Protein AF-A0A2X1PNU8-F1 (afdb_monomer_lite)

Foldseek 3Di:
DDALPDAEEQEDAALAPPVSLVCLVVCVVRNHAYEYEYQDCPHSNNVSHPHYDHDDD

Structure (mmCIF, N/CA/C/O backbone):
data_AF-A0A2X1PNU8-F1
#
_entry.id   AF-A0A2X1PNU8-F1
#
loop_
_atom_site.group_PDB
_atom_site.id
_atom_site.type_symbol
_atom_site.label_atom_id
_atom_site.label_alt_id
_atom_site.label_comp_id
_atom_site.label_asym_id
_atom_site.label_entity_id
_atom_site.label_seq_id
_atom_site.pdbx_PDB_ins_code
_atom_site.Cartn_x
_atom_site.Cartn_y
_atom_site.Cartn_z
_atom_site.occupancy
_atom_site.B_iso_or_equiv
_atom_site.auth_seq_id
_atom_site.auth_comp_id
_atom_site.auth_asym_id
_atom_site.auth_atom_id
_atom_site.pdbx_PDB_model_num
ATOM 1 N N . MET A 1 1 ? -12.246 15.574 7.197 1.00 84.00 1 MET A N 1
ATOM 2 C CA . MET A 1 1 ? -11.455 14.504 7.848 1.00 84.00 1 MET A CA 1
ATOM 3 C C . MET A 1 1 ? -12.005 13.168 7.397 1.00 84.00 1 MET A C 1
ATOM 5 O O . MET A 1 1 ? -13.222 13.073 7.276 1.00 84.00 1 MET A O 1
ATOM 9 N N . LEU A 1 2 ? -11.131 12.191 7.139 1.00 92.06 2 LEU A N 1
ATOM 10 C CA . LEU A 1 2 ? -11.533 10.824 6.800 1.00 92.06 2 LEU A CA 1
ATOM 11 C C . LEU A 1 2 ? -12.210 10.171 8.007 1.00 92.06 2 LEU A C 1
ATOM 13 O O . LEU A 1 2 ? -11.766 10.339 9.143 1.00 92.06 2 LEU A O 1
ATOM 17 N N . LYS A 1 3 ? -13.296 9.452 7.751 1.00 95.50 3 LYS A N 1
ATOM 18 C CA . LYS A 1 3 ? -14.017 8.633 8.722 1.00 95.50 3 LYS A CA 1
ATOM 19 C C . LYS A 1 3 ? -13.693 7.162 8.467 1.00 95.50 3 LYS A C 1
ATOM 21 O O . LYS A 1 3 ? -13.431 6.812 7.321 1.00 95.50 3 LYS A O 1
ATOM 26 N N . PRO A 1 4 ? -13.814 6.275 9.467 1.00 95.25 4 PRO A N 1
ATOM 27 C CA . PRO A 1 4 ? -13.587 4.838 9.273 1.00 95.25 4 PRO A CA 1
ATOM 28 C C . PRO A 1 4 ? -14.456 4.194 8.177 1.00 95.25 4 PRO A C 1
ATOM 30 O O . PRO A 1 4 ? -14.084 3.171 7.615 1.00 95.25 4 PRO A O 1
ATOM 33 N N . ILE A 1 5 ? -15.615 4.790 7.865 1.00 96.62 5 ILE A N 1
ATOM 34 C CA . ILE A 1 5 ? -16.520 4.318 6.804 1.00 96.62 5 ILE A CA 1
ATOM 35 C C . ILE A 1 5 ? -16.023 4.652 5.389 1.00 96.62 5 ILE A C 1
ATOM 37 O O . ILE A 1 5 ? -16.501 4.068 4.419 1.00 96.62 5 ILE A O 1
ATOM 41 N N . ASP A 1 6 ? -15.073 5.580 5.258 1.00 97.69 6 ASP A N 1
ATOM 42 C CA . ASP A 1 6 ? -14.555 5.984 3.958 1.00 97.69 6 ASP A CA 1
ATOM 43 C C . ASP A 1 6 ? -13.608 4.908 3.406 1.00 97.69 6 ASP A C 1
ATOM 45 O O . ASP A 1 6 ? -12.795 4.319 4.130 1.00 97.69 6 ASP A O 1
ATOM 49 N N . ILE A 1 7 ? -13.690 4.679 2.096 1.00 97.12 7 ILE A N 1
ATOM 50 C CA . ILE A 1 7 ? -12.801 3.775 1.364 1.00 97.12 7 ILE A CA 1
ATOM 51 C C . ILE A 1 7 ? -11.766 4.617 0.627 1.00 97.12 7 ILE A C 1
ATOM 53 O O . ILE A 1 7 ? -12.113 5.571 -0.068 1.00 97.12 7 ILE A O 1
ATOM 57 N N . VAL A 1 8 ? -10.494 4.247 0.753 1.00 97.88 8 VAL A N 1
ATOM 58 C CA . VAL A 1 8 ? -9.383 4.959 0.119 1.00 97.88 8 VAL A CA 1
ATOM 59 C C . VAL A 1 8 ? -8.791 4.107 -0.993 1.00 97.88 8 VAL A C 1
ATOM 61 O O . VAL A 1 8 ? -8.367 2.975 -0.771 1.00 97.88 8 VAL A O 1
ATOM 64 N N . MET A 1 9 ? -8.743 4.665 -2.201 1.00 97.69 9 MET A N 1
ATOM 65 C CA . MET A 1 9 ? -8.080 4.047 -3.344 1.00 97.69 9 MET A CA 1
ATOM 66 C C . MET A 1 9 ? -6.704 4.676 -3.538 1.00 97.69 9 MET A C 1
ATOM 68 O O . MET A 1 9 ? -6.588 5.885 -3.730 1.00 97.69 9 MET A O 1
ATOM 72 N N . LEU A 1 10 ? -5.666 3.849 -3.505 1.00 97.25 10 LEU A N 1
ATOM 73 C CA . LEU A 1 10 ? -4.290 4.258 -3.755 1.00 97.25 10 LEU A CA 1
ATOM 74 C C . LEU A 1 10 ? -3.840 3.687 -5.097 1.00 97.25 10 LEU A C 1
ATOM 76 O O . LEU A 1 10 ? -3.931 2.480 -5.329 1.00 97.25 10 LEU A O 1
ATOM 80 N N . ILE A 1 11 ? -3.348 4.560 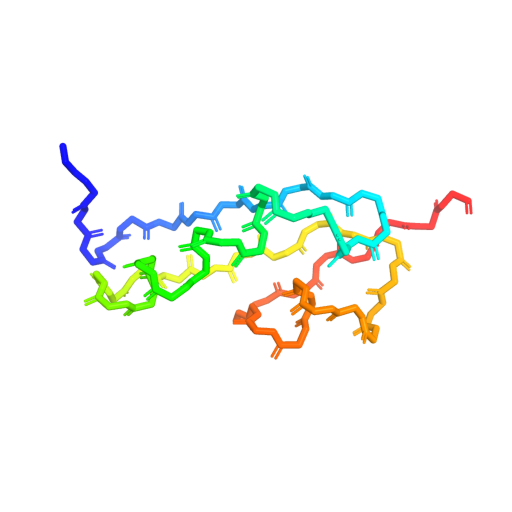-5.974 1.00 96.06 11 ILE A N 1
ATOM 81 C CA . ILE A 1 11 ? -2.912 4.203 -7.324 1.00 96.06 11 ILE A CA 1
ATOM 82 C C . ILE A 1 11 ? -1.408 4.447 -7.426 1.00 96.06 11 ILE A C 1
ATOM 84 O O . ILE A 1 11 ? -0.938 5.567 -7.248 1.00 96.06 11 ILE A O 1
ATOM 88 N N . SER A 1 12 ? -0.649 3.395 -7.715 1.00 95.81 12 SER A N 1
ATOM 89 C CA . SER A 1 12 ? 0.786 3.478 -8.000 1.00 95.81 12 SER A CA 1
ATOM 90 C C . SER A 1 12 ? 1.168 2.337 -8.928 1.00 95.81 12 SER A C 1
ATOM 92 O O . SER A 1 12 ? 0.876 1.178 -8.639 1.00 95.81 12 SER A O 1
ATOM 94 N N . TYR A 1 13 ? 1.840 2.650 -10.038 1.00 95.00 13 TYR A N 1
ATOM 95 C CA . TYR A 1 13 ? 2.237 1.637 -11.014 1.00 95.00 13 TYR A CA 1
ATOM 96 C C . TYR A 1 13 ? 3.101 0.542 -10.377 1.00 95.00 13 TYR A C 1
ATOM 98 O O . TYR A 1 13 ? 2.677 -0.609 -10.347 1.00 95.00 13 TYR A O 1
ATOM 106 N N . SER A 1 14 ? 4.247 0.894 -9.785 1.00 95.56 14 SER A N 1
ATOM 107 C CA . SER A 1 14 ? 5.128 -0.076 -9.115 1.00 95.56 14 SER A CA 1
ATOM 108 C C . SER A 1 14 ? 4.594 -0.557 -7.764 1.00 95.56 14 SER A C 1
ATOM 110 O O . SER A 1 14 ? 4.980 -1.635 -7.320 1.00 95.56 14 SER A O 1
ATOM 112 N N . GLY A 1 15 ? 3.750 0.248 -7.104 1.00 96.81 15 GLY A N 1
ATOM 113 C CA . GLY A 1 15 ? 3.331 0.039 -5.716 1.00 96.81 15 GLY A CA 1
ATOM 114 C C . GLY A 1 15 ? 4.442 0.284 -4.684 1.00 96.81 15 GLY A C 1
ATOM 115 O O . GLY A 1 15 ? 4.287 -0.077 -3.520 1.00 96.81 15 GLY A O 1
ATOM 116 N N . GLU A 1 16 ? 5.548 0.906 -5.109 1.00 97.69 16 GLU A N 1
ATOM 117 C CA . GLU A 1 16 ? 6.718 1.239 -4.280 1.00 97.69 16 GLU A CA 1
ATOM 118 C C . GLU A 1 16 ? 6.942 2.753 -4.146 1.00 97.69 16 GLU A C 1
ATOM 120 O O . GLU A 1 16 ? 7.992 3.197 -3.701 1.00 97.69 16 GLU A O 1
ATOM 125 N N . THR A 1 17 ? 5.977 3.577 -4.561 1.00 96.81 17 THR A N 1
ATOM 126 C CA . THR A 1 17 ? 6.098 5.037 -4.454 1.00 96.81 17 THR A CA 1
ATOM 127 C C . THR A 1 17 ? 6.098 5.467 -2.984 1.00 96.81 17 THR A C 1
ATOM 129 O O . THR A 1 17 ? 5.087 5.307 -2.299 1.00 96.81 17 THR A O 1
ATOM 132 N N . ASP A 1 18 ? 7.202 6.058 -2.521 1.00 96.44 18 ASP A N 1
ATOM 133 C CA . ASP A 1 18 ? 7.422 6.442 -1.118 1.00 96.44 18 ASP A CA 1
ATOM 134 C C . ASP A 1 18 ? 6.268 7.235 -0.503 1.00 96.44 18 ASP A C 1
ATOM 136 O O . ASP A 1 18 ? 5.774 6.878 0.566 1.00 96.44 18 ASP A O 1
ATOM 140 N N . ASP A 1 19 ? 5.809 8.293 -1.169 1.00 95.69 19 ASP A N 1
ATOM 141 C CA . ASP A 1 19 ? 4.761 9.156 -0.615 1.00 95.69 19 ASP A CA 1
ATOM 142 C C . ASP A 1 19 ? 3.414 8.436 -0.505 1.00 95.69 19 ASP A C 1
ATOM 144 O O . ASP A 1 19 ? 2.670 8.670 0.443 1.00 95.69 19 ASP A O 1
ATOM 148 N N . VAL A 1 20 ? 3.128 7.491 -1.406 1.00 96.56 20 VAL A N 1
ATOM 149 C CA . VAL A 1 20 ? 1.940 6.629 -1.312 1.00 96.56 20 VAL A CA 1
ATOM 150 C C . VAL A 1 20 ? 2.085 5.665 -0.135 1.00 96.56 20 VAL A C 1
ATOM 152 O O . VAL A 1 20 ? 1.171 5.534 0.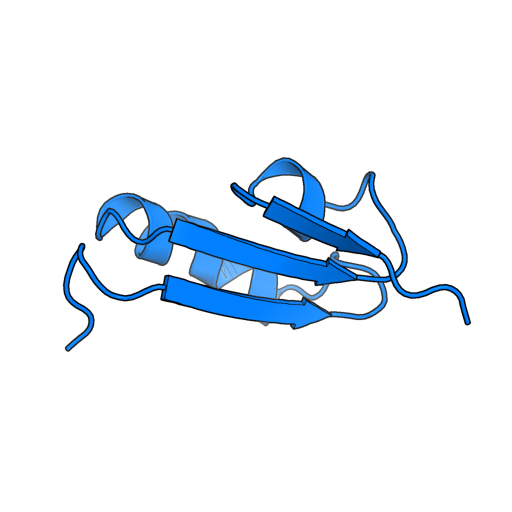680 1.00 96.56 20 VAL A O 1
ATOM 155 N N . ASN A 1 21 ? 3.248 5.026 -0.002 1.00 97.75 21 ASN A N 1
ATOM 156 C CA . ASN A 1 21 ? 3.508 4.043 1.047 1.00 97.75 21 ASN A CA 1
ATOM 157 C C . ASN A 1 21 ? 3.506 4.661 2.453 1.00 97.75 21 ASN A C 1
ATOM 159 O O . ASN 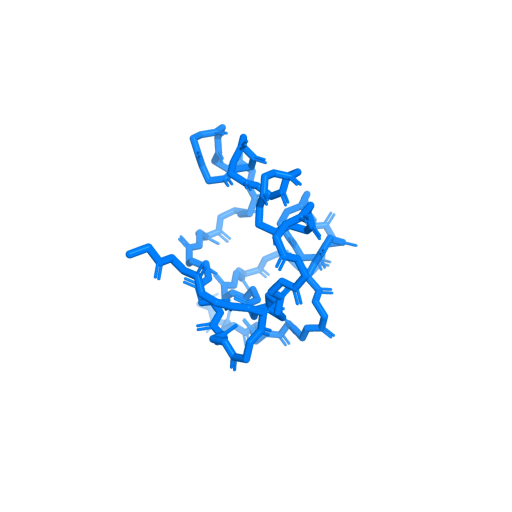A 1 21 ? 3.018 4.036 3.395 1.00 97.75 21 ASN A O 1
ATOM 163 N N . LYS A 1 22 ? 3.965 5.909 2.601 1.00 97.81 22 LYS A N 1
ATOM 164 C CA . LYS A 1 22 ? 3.936 6.648 3.876 1.00 97.81 22 LYS A CA 1
ATOM 165 C C . LYS A 1 22 ? 2.520 6.941 4.385 1.00 97.81 22 LYS A C 1
ATOM 167 O O . LYS A 1 22 ? 2.349 7.139 5.585 1.00 97.81 22 LYS A O 1
ATOM 172 N N . LEU A 1 23 ? 1.503 6.953 3.518 1.00 97.38 23 LEU A N 1
ATOM 173 C CA . LEU A 1 23 ? 0.109 7.175 3.927 1.00 97.38 23 LEU A CA 1
ATOM 174 C C . LEU A 1 23 ? -0.536 5.925 4.535 1.00 97.38 23 LEU A C 1
ATOM 176 O O . LEU A 1 23 ? -1.446 6.042 5.356 1.00 97.38 23 LEU A O 1
ATOM 180 N N . ILE A 1 24 ? -0.062 4.733 4.160 1.00 97.75 24 ILE A N 1
ATOM 181 C CA . ILE A 1 24 ? -0.670 3.448 4.531 1.00 97.75 24 ILE A CA 1
ATOM 182 C C . ILE A 1 24 ? -0.844 3.298 6.055 1.00 97.75 24 ILE A C 1
ATOM 184 O O . ILE A 1 24 ? -1.952 2.947 6.471 1.00 97.75 24 ILE A O 1
ATOM 188 N N . PRO A 1 25 ? 0.164 3.576 6.911 1.00 97.38 25 PRO A N 1
ATOM 189 C CA . PRO A 1 25 ? 0.006 3.439 8.358 1.00 97.38 25 PRO A CA 1
ATOM 190 C C . PRO A 1 25 ? -1.090 4.350 8.917 1.00 97.38 25 PRO A C 1
ATOM 192 O O . PRO A 1 25 ? -1.927 3.901 9.694 1.00 97.38 25 PRO A O 1
ATOM 195 N N . SER A 1 26 ? -1.136 5.610 8.481 1.00 96.88 26 SER A N 1
ATOM 196 C CA . SER A 1 26 ? -2.135 6.581 8.943 1.00 96.88 26 SER A CA 1
ATOM 197 C C . SER A 1 26 ? -3.553 6.182 8.537 1.00 96.88 26 SER A C 1
ATOM 199 O O . SER A 1 26 ? -4.460 6.220 9.362 1.00 96.88 26 SER A O 1
ATOM 201 N N . LEU A 1 27 ? -3.743 5.734 7.292 1.00 97.31 27 LEU A N 1
ATOM 202 C CA . LEU A 1 27 ? -5.043 5.272 6.795 1.00 97.31 27 LEU A CA 1
ATOM 203 C C . LEU A 1 27 ? -5.537 4.028 7.547 1.00 97.31 27 LEU A C 1
ATOM 205 O O . LEU A 1 27 ? -6.714 3.938 7.893 1.00 97.31 27 LEU A O 1
ATOM 209 N N . LYS A 1 28 ? -4.628 3.101 7.871 1.00 95.56 28 LYS A N 1
ATOM 210 C CA . LYS A 1 28 ? -4.944 1.945 8.721 1.00 95.56 28 LYS A CA 1
ATOM 211 C C . LYS A 1 28 ? -5.301 2.357 10.145 1.00 95.56 28 LYS A C 1
ATOM 213 O O . LYS A 1 28 ? -6.269 1.837 10.690 1.00 95.56 28 LYS A O 1
ATOM 218 N N . ASN A 1 29 ? -4.575 3.313 10.723 1.00 96.44 29 ASN A N 1
ATOM 219 C CA . ASN A 1 29 ? -4.864 3.841 12.060 1.00 96.44 29 ASN A CA 1
ATOM 220 C C . ASN A 1 29 ? -6.233 4.534 12.128 1.00 96.44 29 ASN A C 1
ATOM 222 O O . ASN A 1 29 ? -6.890 4.490 13.163 1.00 96.44 29 ASN A O 1
ATOM 226 N N . PHE A 1 30 ? -6.690 5.134 11.027 1.00 96.75 30 PHE A N 1
ATOM 227 C CA . PHE A 1 30 ? -8.037 5.698 10.910 1.00 96.75 30 PHE A CA 1
ATOM 228 C C . PHE A 1 30 ? -9.135 4.646 10.683 1.00 96.75 30 PHE A C 1
ATOM 230 O O . PHE A 1 30 ? -10.318 4.984 10.709 1.00 96.75 30 PHE A O 1
ATOM 237 N N . GLY A 1 31 ? -8.774 3.374 10.490 1.00 96.62 31 GLY A N 1
ATOM 238 C CA . GLY A 1 31 ? -9.715 2.280 10.253 1.00 96.62 31 GLY A CA 1
ATOM 239 C C . GLY A 1 31 ? -10.261 2.224 8.825 1.00 96.62 31 GLY A C 1
ATOM 240 O O . GLY A 1 31 ? -11.238 1.519 8.582 1.00 96.62 31 GLY A O 1
ATOM 241 N N . ASN A 1 32 ? -9.652 2.952 7.883 1.00 98.06 32 ASN A N 1
ATOM 242 C CA . ASN A 1 32 ? -10.098 2.983 6.495 1.00 98.06 32 ASN A CA 1
ATOM 243 C C . ASN A 1 32 ? -9.769 1.682 5.764 1.00 98.06 32 ASN A C 1
ATOM 245 O O . ASN A 1 32 ? -8.689 1.110 5.927 1.00 98.06 32 ASN A O 1
ATOM 249 N N . LYS A 1 33 ? -10.678 1.269 4.877 1.00 98.25 33 LYS A N 1
ATOM 250 C CA . LYS A 1 33 ? -10.407 0.212 3.900 1.00 98.25 33 LYS A CA 1
ATOM 251 C C . LYS A 1 33 ? -9.585 0.760 2.743 1.00 98.25 33 LYS A C 1
ATOM 253 O O . LYS A 1 33 ? -9.912 1.814 2.198 1.00 98.25 33 LYS A O 1
ATOM 258 N N . ILE A 1 34 ? -8.538 0.034 2.361 1.00 98.31 34 ILE A N 1
ATOM 259 C CA . ILE A 1 34 ? -7.608 0.431 1.303 1.00 98.31 34 ILE A CA 1
ATOM 260 C C . ILE A 1 34 ? -7.801 -0.467 0.079 1.00 98.31 34 ILE A C 1
ATOM 262 O O . ILE A 1 34 ? -7.711 -1.692 0.170 1.00 98.31 34 ILE A O 1
ATOM 266 N N . ILE A 1 35 ? -8.007 0.154 -1.082 1.00 98.25 35 ILE A N 1
ATOM 267 C CA . ILE A 1 35 ? -7.960 -0.498 -2.394 1.00 98.25 35 ILE A CA 1
ATOM 268 C C . ILE A 1 35 ? -6.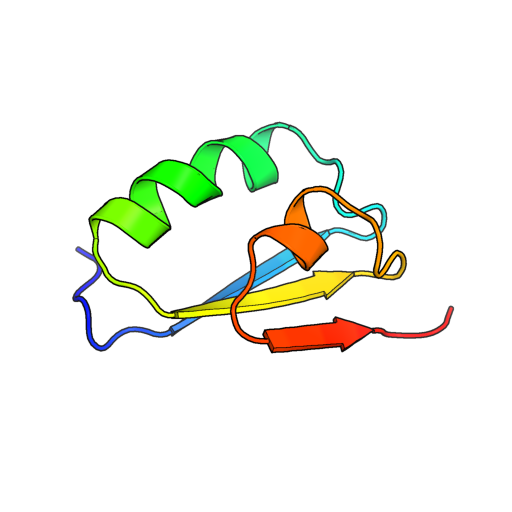657 -0.089 -3.085 1.00 98.25 35 ILE A C 1
ATOM 270 O O . ILE A 1 35 ? -6.442 1.090 -3.362 1.00 98.25 35 ILE A O 1
ATOM 274 N N . ALA A 1 36 ? -5.796 -1.057 -3.388 1.00 97.88 36 ALA A N 1
ATOM 275 C CA . ALA A 1 36 ? -4.589 -0.845 -4.177 1.00 97.88 36 ALA A CA 1
ATOM 276 C C . ALA A 1 36 ? -4.870 -1.026 -5.668 1.00 97.88 36 ALA A C 1
ATOM 278 O O . ALA A 1 36 ? -5.415 -2.048 -6.081 1.00 97.88 36 ALA A O 1
ATOM 279 N N . VAL A 1 37 ? -4.420 -0.073 -6.480 1.00 97.12 37 VAL A N 1
ATOM 280 C CA . VAL A 1 37 ? -4.416 -0.165 -7.942 1.00 97.12 37 VAL A CA 1
ATOM 281 C C . VAL A 1 37 ? -2.967 -0.092 -8.420 1.00 97.12 37 VAL A C 1
ATOM 283 O O . VAL A 1 37 ? -2.345 0.971 -8.406 1.00 97.12 37 VAL A O 1
ATOM 286 N N . THR A 1 38 ? -2.403 -1.242 -8.791 1.00 96.31 38 THR A N 1
ATOM 287 C CA . THR A 1 38 ? -0.966 -1.392 -9.089 1.00 96.31 38 THR A CA 1
ATOM 288 C C . THR A 1 38 ? -0.699 -2.535 -10.066 1.00 96.31 38 THR A C 1
ATOM 290 O O . THR A 1 38 ? -1.463 -3.499 -10.113 1.00 96.31 38 THR A O 1
ATOM 293 N N . SER A 1 39 ? 0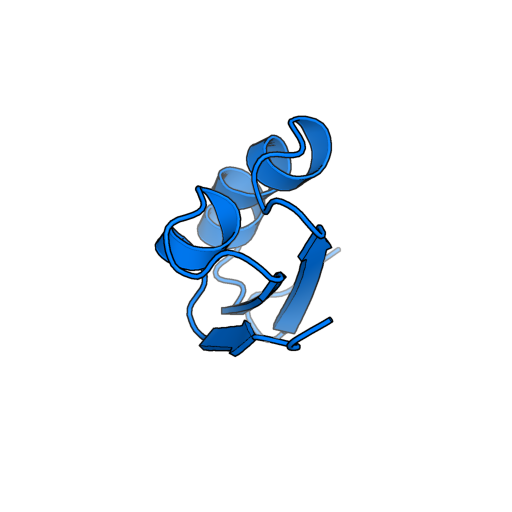.386 -2.463 -10.844 1.00 95.69 39 SER A N 1
ATOM 294 C CA . SER A 1 39 ? 0.775 -3.544 -11.764 1.00 95.69 39 SER A CA 1
ATOM 295 C C . SER A 1 39 ? 1.479 -4.702 -11.041 1.00 95.69 39 SER A C 1
ATOM 297 O O . SER A 1 39 ? 1.454 -5.842 -11.520 1.00 95.69 39 SER A O 1
ATOM 299 N N . ASN A 1 40 ? 2.046 -4.443 -9.856 1.00 95.12 40 ASN A N 1
ATOM 300 C CA . ASN A 1 40 ? 2.798 -5.409 -9.061 1.00 95.12 40 ASN A CA 1
ATOM 301 C C . ASN A 1 40 ? 2.016 -5.864 -7.814 1.00 95.12 40 ASN A C 1
ATOM 303 O O . ASN A 1 40 ? 1.947 -5.158 -6.807 1.00 95.12 40 ASN A O 1
ATOM 307 N N . LYS A 1 41 ? 1.488 -7.097 -7.841 1.00 94.62 41 LYS A N 1
ATOM 308 C CA . LYS A 1 41 ? 0.763 -7.710 -6.706 1.00 94.62 41 LYS A CA 1
ATOM 309 C C . LYS A 1 41 ? 1.633 -7.980 -5.472 1.00 94.62 41 LYS A C 1
ATOM 311 O O . LYS A 1 41 ? 1.087 -8.180 -4.394 1.00 94.62 41 LYS A O 1
ATOM 316 N N . ASN A 1 42 ? 2.956 -7.985 -5.624 1.00 96.12 42 ASN A N 1
ATOM 317 C CA . ASN A 1 42 ? 3.898 -8.218 -4.528 1.00 96.12 42 ASN A CA 1
ATOM 318 C C . ASN A 1 42 ? 4.456 -6.917 -3.938 1.00 96.12 42 ASN A C 1
ATOM 320 O O . ASN A 1 42 ? 5.320 -6.974 -3.065 1.00 96.12 42 ASN A O 1
ATOM 324 N N . SER A 1 43 ? 3.983 -5.765 -4.416 1.00 97.19 43 SER A N 1
ATOM 325 C CA . SER A 1 43 ? 4.465 -4.463 -3.972 1.00 97.19 43 SER A CA 1
ATOM 326 C C . SER A 1 43 ? 4.076 -4.140 -2.532 1.00 97.19 43 SER A C 1
ATOM 328 O O . SER A 1 43 ? 3.118 -4.705 -1.989 1.00 97.19 43 SER A O 1
ATOM 330 N N . THR A 1 44 ? 4.777 -3.187 -1.920 1.00 98.19 44 THR A N 1
ATOM 331 C CA . THR A 1 44 ? 4.441 -2.656 -0.594 1.00 98.19 44 THR A CA 1
ATOM 332 C C . THR A 1 44 ? 2.982 -2.211 -0.530 1.00 98.19 44 THR A C 1
ATOM 334 O O . THR A 1 44 ? 2.268 -2.616 0.390 1.00 98.19 44 THR A O 1
ATOM 337 N N . LEU A 1 45 ? 2.502 -1.462 -1.527 1.00 97.94 45 LEU A N 1
ATOM 338 C CA . LEU A 1 45 ? 1.105 -1.041 -1.595 1.00 97.94 45 LEU A CA 1
ATOM 339 C C . LEU A 1 45 ? 0.136 -2.237 -1.642 1.00 97.94 45 LEU A C 1
ATOM 341 O O . LEU A 1 45 ? -0.801 -2.299 -0.845 1.00 97.94 45 LEU A O 1
ATOM 345 N N . ALA A 1 46 ? 0.366 -3.205 -2.536 1.00 97.69 46 ALA A N 1
ATOM 346 C CA . ALA A 1 46 ? -0.521 -4.362 -2.688 1.00 97.69 46 ALA A CA 1
ATOM 347 C C . ALA A 1 46 ? -0.585 -5.224 -1.418 1.00 97.69 46 ALA A C 1
ATOM 349 O O . ALA A 1 46 ? -1.664 -5.655 -1.022 1.00 97.69 46 ALA A O 1
ATOM 350 N N . ARG A 1 47 ? 0.556 -5.438 -0.750 1.00 97.69 47 ARG A N 1
ATOM 351 C CA . ARG A 1 47 ? 0.651 -6.259 0.468 1.00 97.69 47 ARG A CA 1
ATOM 352 C C . ARG A 1 47 ? -0.080 -5.665 1.669 1.00 97.69 47 ARG A C 1
ATOM 354 O O . ARG A 1 47 ? -0.412 -6.402 2.593 1.00 97.69 47 ARG A O 1
ATOM 361 N N . HIS A 1 48 ? -0.296 -4.351 1.688 1.00 97.75 48 HIS A N 1
ATOM 362 C CA . HIS A 1 48 ? -0.944 -3.675 2.808 1.00 97.75 48 HIS A CA 1
ATOM 363 C C . HIS A 1 48 ? -2.399 -3.276 2.537 1.00 97.75 48 HIS A C 1
ATOM 365 O O . HIS A 1 48 ? -3.049 -2.827 3.482 1.00 97.75 48 HIS A O 1
ATOM 371 N N . ALA A 1 49 ? -2.904 -3.435 1.315 1.00 97.69 49 ALA A N 1
ATOM 372 C CA . ALA A 1 49 ? -4.287 -3.130 0.965 1.00 97.69 49 ALA A CA 1
ATOM 373 C C . ALA A 1 49 ? -5.256 -4.267 1.330 1.00 97.69 49 ALA A C 1
ATOM 375 O O . ALA A 1 49 ? -4.870 -5.432 1.379 1.00 97.69 49 ALA A O 1
ATOM 376 N N . ASP A 1 50 ? -6.527 -3.926 1.558 1.00 98.06 50 ASP A N 1
ATOM 377 C CA . ASP A 1 50 ? -7.601 -4.907 1.763 1.00 98.06 50 ASP A CA 1
ATOM 378 C C . ASP A 1 50 ? -8.012 -5.566 0.439 1.00 98.06 50 ASP A C 1
ATOM 380 O O . ASP A 1 50 ? -8.338 -6.751 0.398 1.00 98.06 50 ASP A O 1
ATOM 384 N N . TYR A 1 51 ? -7.978 -4.796 -0.652 1.00 97.62 51 TYR A N 1
ATOM 385 C CA . TYR A 1 51 ? -8.295 -5.263 -1.999 1.00 97.62 51 TYR A CA 1
ATOM 386 C C . TYR A 1 51 ? -7.228 -4.803 -2.987 1.00 97.62 51 TYR A C 1
ATOM 388 O O . TYR A 1 51 ? -6.736 -3.678 -2.902 1.00 97.62 51 TYR A O 1
ATOM 396 N N . VAL A 1 52 ? -6.902 -5.652 -3.962 1.00 97.31 52 VAL A N 1
ATOM 397 C CA . VAL A 1 52 ? -5.909 -5.346 -4.999 1.00 97.31 52 VAL A CA 1
ATOM 398 C C . VAL A 1 52 ? -6.546 -5.466 -6.379 1.00 97.31 52 VAL A C 1
ATOM 400 O O . VAL A 1 52 ? -6.916 -6.558 -6.811 1.00 97.31 52 VAL A O 1
ATOM 403 N N . SER A 1 53 ? -6.620 -4.344 -7.090 1.00 94.56 53 SER A N 1
ATOM 404 C CA . SER A 1 53 ? -6.952 -4.278 -8.510 1.00 94.56 53 SER A CA 1
ATOM 405 C C . SER A 1 53 ? -5.659 -4.204 -9.318 1.00 94.56 53 SER A C 1
ATOM 407 O O . SER A 1 53 ? -4.985 -3.172 -9.368 1.00 94.56 53 SER A O 1
ATOM 409 N N . ARG A 1 54 ? -5.282 -5.328 -9.933 1.00 88.00 54 ARG A N 1
ATOM 410 C CA . ARG A 1 54 ? -4.150 -5.360 -10.862 1.00 88.00 54 ARG A CA 1
ATOM 411 C C . ARG A 1 54 ? -4.642 -4.990 -12.251 1.00 88.00 54 ARG A C 1
ATOM 413 O O . ARG A 1 54 ? -5.467 -5.711 -12.805 1.00 88.00 54 ARG A O 1
ATOM 420 N N . TYR A 1 55 ? -4.075 -3.943 -12.831 1.00 81.38 55 TYR A N 1
ATOM 421 C CA . TYR A 1 55 ? -4.168 -3.714 -14.267 1.00 81.38 55 TYR A CA 1
ATOM 422 C C . TYR A 1 55 ? -2.908 -4.272 -14.938 1.00 81.38 55 TYR A C 1
ATOM 424 O O . TYR A 1 55 ? -1.793 -4.086 -14.447 1.00 81.38 55 TYR A O 1
ATOM 432 N N . ASN A 1 56 ? -3.101 -5.027 -16.019 1.00 70.12 56 ASN A N 1
ATOM 433 C CA . ASN A 1 56 ? -2.015 -5.432 -16.902 1.00 70.12 56 ASN A CA 1
ATOM 434 C C . ASN A 1 56 ? -1.820 -4.298 -17.915 1.00 70.12 56 ASN A C 1
ATOM 436 O O . ASN A 1 56 ? -2.745 -4.004 -18.672 1.00 70.12 56 ASN A O 1
ATOM 440 N N . CYS A 1 57 ? -0.651 -3.663 -17.893 1.00 54.81 57 CYS A N 1
ATOM 441 C CA . CYS A 1 57 ? -0.095 -2.998 -19.068 1.00 54.81 57 CYS A CA 1
ATOM 442 C C . CYS A 1 57 ? 0.910 -3.955 -19.704 1.00 54.81 57 CYS A C 1
ATOM 444 O O . CYS A 1 57 ? 1.607 -4.649 -18.925 1.00 54.81 57 CYS A O 1
#

Radius of gyration: 10.7 Å; chains: 1; bounding box: 24×23×31 Å

Secondary structure (DSSP, 8-state):
---TT-EEEEE-SSS--HHHHHHHHHHHHTT-EEEEE-S-TTSHHHHH-SEEEPPP-

pLDDT: mean 94.96, std 7.06, range [54.81, 98.31]

InterPro domains:
  IPR001347 SIS domain [PF01380] (1-53)
  IPR001347 SIS domain [PS51464] (1-57)
  IPR046348 SIS domain superfamily [SSF53697] (1-54)

Organism: Haemophilus influenzae (NCBI:txid727)

Sequence (57 aa):
MLKPIDIVMLISYSGETDDVNKLIPSLKNFGNKIIAVTSNKNSTLARHADYVSRYNC

=== Feature glossary ===
Key to the feature types in this record:

— What the protein is —

Primary structure: the covalent order of the twenty standard amino acids along the backbone. Two proteins with the same sequence will (almost always) fold to the same structure; two with 30% identity often share a fold but not the details.

Database cross-references. InterPro integrates a dozen domain/family signature databases into unified entries with residue-range hits. GO terms attach function/process/location labels with evidence codes. CATH codes position the fold in a four-level structural taxonomy. Organism is the NCBI-taxonomy species name.

— Where its atoms are —

The mmCIF block holds the 3D Cartesian coordinates of each backbone atom (N, Cα, C, O) in ångströms. mmCIF is the PDB's canonical archive format — a tagged-loop text representation of the atomic model.

Six rendered views show the 3D structure from the faces of a cube — i.e. along ±x, ±y, ±z. Rendering representation is drawn randomly per protein from cartoon (secondary-structure ribbons), sticks (backbone bonds), or molecular surface; coloring is either N→C rainbow (blue at the N-terminus through red at the C-terminus) or one color per chain.

— Local backbone conformation —

DSSP 8-state secondary structure assigns each residue one of H (α-helix), G (3₁₀-helix), I (π-helix), E (extended β-strand), B (isolated β-bridge), T (hydrogen-bonded turn), S (bend), or '-' (coil). The assignment is computed from backbone hydrogen-bond geometry via the Kabsch–Sander algorithm.

P-SEA three-state annotation labels each residue as helix, strand, or coil based purely on the geometry of the Cα trace. It serves as a fallback when the full backbone (and thus DSSP) is unavailable.

The φ/ψ torsion pair specifies the backbone conformation at each residue. φ rotates about the N–Cα bond, ψ about the Cα–C bond. Steric clashes forbid most of the (φ, ψ) plane — the allowed regions (α-helix basin, β-sheet basin, left-handed helix) are the Ramachandran-allowed regions.

— Global shape and packing —

The geometric summary reports three shape descriptors. Rg (radius of gyration) measures how spread out the Cα atoms are about their centre of mass; compact globular proteins have small Rg, elongated or unfolded ones large. Cα contacts (<8 Å, |i−j|>4) count long-range residue pairs in spatial proximity — high for tightly packed folds, near zero for rods or random coil. The bounding-box extents give the protein's footprint along x, y, z in Å.

Accessible surface area quantifies burial. A residue with SASA near zero is packed into the hydrophobic core; one with SASA >100 Å² sits on the surface. Computed here via the Shrake–Rup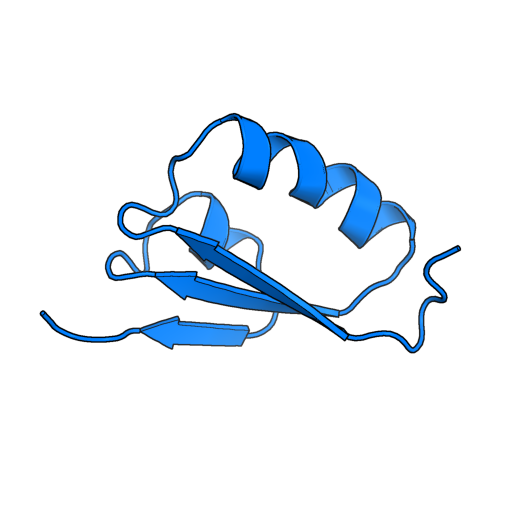ley numerical algorithm with a 1.4 Å probe.

Plot images: a contact map (which residues are close in 3D, as an N×N binary image), a Ramachandran scatter (backbone torsion angles, revealing secondary-structure composition at a glance), and — for AlphaFold structures — a PAE heatmap (pairwise prediction confidence).

— Structural neighborhood —

The Foldseek 3Di string encodes local tertiary geometry as a 20-letter alphabet — one character per residue — derived from the relative positions of nearby Cα atoms. Unlike the amino-acid sequence, 3Di is a direct function of the 3D structure, so two proteins with the same fold have similar 3Di strings even at low sequence identity.

Nearest PDB neighbors are the top structural matches found by Foldseek when searching this structure against the entire Protein Data Bank. Each hit reports a TM-score (0 to 1; >0.5 almost always implies the same fold) and an E-value. These are *structural* homologs — they may share no detectable sequence similarity.

— Confidence and disorder —

For AlphaFold models, the B-factor field carries pLDDT — the model's own estimate of local accuracy on a 0–100 scale. Regions with pLDDT<50 should be treated as essentially unmodeled; they often correspond to intrinsically disordered segments.

B-factor (Debye–Waller factor) reflects atomic displacement in the crystal lattice. It is an experimental observable (units Å²), not a prediction; low values mean the atom is pinned down, high values mean it moves or is heterogeneous across the crystal.

Predicted aligned error is AlphaFold's pairwise confidence. Unlike pLDDT (per-residue), PAE is per-residue-pair and captures whether two parts of the structure are correctly placed relative to each other. Units are ångströms of expected positional error.